Protein AF-A0A929YC37-F1 (afdb_monomer_lite)

pLDDT: mean 79.22, std 12.9, range [44.38, 95.69]

Radius of gyration: 14.58 Å; chains: 1; bounding box: 28×29×34 Å

Structure (mmCIF, N/CA/C/O backbone):
data_AF-A0A929YC37-F1
#
_entry.id   AF-A0A929YC37-F1
#
loop_
_atom_site.group_PDB
_atom_site.id
_atom_site.type_symbol
_atom_site.label_atom_id
_atom_site.label_alt_id
_atom_site.label_comp_id
_atom_site.label_asym_id
_atom_site.label_entity_id
_atom_site.label_seq_id
_atom_site.pdbx_PDB_ins_code
_atom_site.Cartn_x
_atom_site.Cartn_y
_atom_site.Cartn_z
_atom_site.occupancy
_atom_site.B_iso_or_equiv
_atom_site.auth_seq_id
_atom_site.auth_comp_id
_atom_site.auth_asym_id
_atom_site.auth_atom_id
_atom_site.pdbx_PDB_model_num
ATOM 1 N N . THR A 1 1 ? 4.957 -9.205 -12.675 1.00 56.91 1 THR A N 1
ATOM 2 C CA . THR A 1 1 ? 4.144 -9.136 -13.917 1.00 56.91 1 THR A CA 1
ATOM 3 C C . THR A 1 1 ? 3.337 -7.850 -14.049 1.00 56.91 1 THR A C 1
ATOM 5 O O . THR A 1 1 ? 3.279 -7.282 -15.130 1.00 56.91 1 THR A O 1
ATOM 8 N N . VAL A 1 2 ? 2.719 -7.366 -12.966 1.00 62.72 2 VAL A N 1
ATOM 9 C CA . VAL A 1 2 ? 1.784 -6.222 -12.987 1.00 62.72 2 VAL A CA 1
ATOM 10 C C . VAL A 1 2 ? 2.438 -4.839 -13.132 1.00 62.72 2 VAL A C 1
ATOM 12 O O . VAL A 1 2 ? 1.934 -4.029 -13.905 1.00 62.72 2 VAL A O 1
ATOM 15 N N . THR A 1 3 ? 3.582 -4.592 -12.491 1.00 57.62 3 THR A N 1
ATOM 16 C CA . THR A 1 3 ? 4.341 -3.328 -12.591 1.00 57.62 3 THR A CA 1
ATOM 17 C C . THR A 1 3 ? 5.586 -3.500 -13.467 1.00 57.62 3 THR A C 1
ATOM 19 O O . THR A 1 3 ? 5.563 -3.164 -14.646 1.00 57.62 3 THR A O 1
ATOM 22 N N . ALA A 1 4 ? 6.639 -4.133 -12.945 1.00 57.91 4 ALA A N 1
ATOM 23 C CA . ALA A 1 4 ? 7.930 -4.296 -13.624 1.00 57.91 4 ALA A CA 1
ATOM 24 C C . ALA A 1 4 ? 8.084 -5.615 -14.418 1.00 57.91 4 ALA A C 1
ATOM 26 O O . ALA A 1 4 ? 9.159 -5.912 -14.935 1.00 57.91 4 ALA A O 1
ATOM 27 N N . GLY A 1 5 ? 7.022 -6.416 -14.568 1.00 61.31 5 GLY A N 1
ATOM 28 C CA . GLY A 1 5 ? 7.120 -7.747 -15.198 1.00 61.31 5 GLY A CA 1
ATOM 29 C C . GLY A 1 5 ? 7.523 -8.844 -14.201 1.00 61.31 5 GLY A C 1
ATOM 30 O O . GLY A 1 5 ? 7.621 -8.580 -13.005 1.00 61.31 5 GLY A O 1
ATOM 31 N N . ASP A 1 6 ? 7.558 -10.106 -14.632 1.00 61.97 6 ASP A N 1
ATOM 32 C CA . ASP A 1 6 ? 7.984 -11.241 -13.793 1.00 61.97 6 ASP A CA 1
ATOM 33 C C . ASP A 1 6 ? 9.509 -11.437 -13.909 1.00 61.97 6 ASP A C 1
ATOM 35 O O . ASP A 1 6 ? 9.973 -11.727 -15.015 1.00 61.97 6 ASP A O 1
ATOM 39 N N . PRO A 1 7 ? 10.295 -11.300 -12.821 1.00 59.53 7 PRO A N 1
ATOM 40 C CA . PRO A 1 7 ? 11.746 -11.496 -12.857 1.00 59.53 7 PRO A CA 1
ATOM 41 C C . PRO A 1 7 ? 12.161 -12.961 -13.056 1.00 59.53 7 PRO A C 1
ATOM 43 O O . PRO A 1 7 ? 13.314 -13.228 -13.385 1.00 59.53 7 PRO A O 1
ATOM 46 N N . THR A 1 8 ? 11.243 -13.912 -12.871 1.00 67.81 8 THR A N 1
ATOM 47 C CA . THR A 1 8 ? 11.504 -15.349 -13.035 1.00 67.81 8 THR A CA 1
ATOM 48 C C . THR A 1 8 ? 11.344 -15.832 -14.478 1.00 67.81 8 THR A C 1
ATOM 50 O O . THR A 1 8 ? 11.701 -16.969 -14.779 1.00 67.81 8 THR A O 1
ATOM 53 N N . PHE A 1 9 ? 10.855 -14.969 -15.380 1.00 60.09 9 PHE A N 1
ATOM 54 C CA . PHE A 1 9 ? 10.617 -15.265 -16.799 1.00 60.09 9 PHE A CA 1
ATOM 55 C C . PHE A 1 9 ? 9.828 -16.567 -17.051 1.00 60.09 9 PHE A C 1
ATOM 57 O O . PHE A 1 9 ? 10.047 -17.250 -18.054 1.00 60.09 9 PHE A O 1
ATOM 64 N N . ALA A 1 10 ? 8.918 -16.930 -16.145 1.00 59.00 10 ALA A N 1
ATOM 65 C CA . ALA A 1 10 ? 8.130 -18.148 -16.247 1.00 59.00 10 ALA A CA 1
ATOM 66 C C . ALA A 1 10 ? 6.629 -17.836 -16.357 1.00 59.00 10 ALA A C 1
ATOM 68 O O . ALA A 1 10 ? 6.064 -17.080 -15.574 1.00 59.00 10 ALA A O 1
ATOM 69 N N . GLY A 1 11 ? 5.957 -18.463 -17.328 1.00 65.94 11 GLY A N 1
ATOM 70 C CA . GLY A 1 11 ? 4.503 -18.385 -17.505 1.00 65.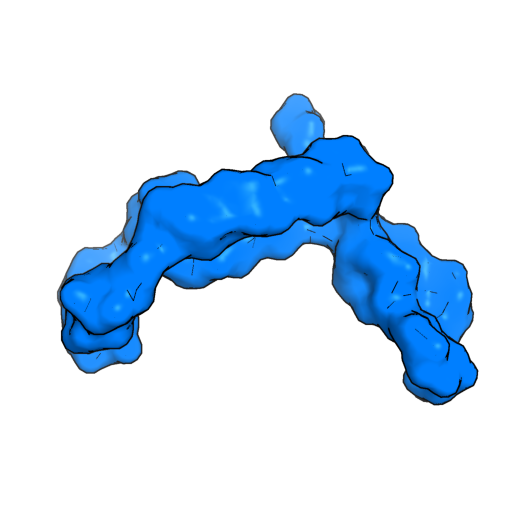94 11 GLY A CA 1
ATOM 71 C C . GLY A 1 11 ? 4.028 -17.474 -18.651 1.00 65.94 11 GLY A C 1
ATOM 72 O O . GLY A 1 11 ? 4.831 -16.819 -19.320 1.00 65.94 11 GLY A O 1
ATOM 73 N N . PRO A 1 12 ? 2.708 -17.431 -18.913 1.00 64.75 12 PRO A N 1
ATOM 74 C CA . PRO A 1 12 ? 2.117 -16.823 -20.115 1.00 64.75 12 PRO A CA 1
ATOM 75 C C . PRO A 1 12 ? 2.263 -15.294 -20.216 1.00 64.75 12 PRO A C 1
ATOM 77 O O . PRO A 1 12 ? 1.942 -14.722 -21.252 1.00 64.75 12 PRO A O 1
ATOM 80 N N . LEU A 1 13 ? 2.751 -14.629 -19.165 1.00 59.81 13 LEU A N 1
ATOM 81 C CA . LEU A 1 13 ? 2.968 -13.178 -19.110 1.00 59.81 13 LEU A CA 1
ATOM 82 C C . LEU A 1 13 ? 4.459 -12.805 -18.981 1.00 59.81 13 LEU A C 1
ATOM 84 O O . LEU A 1 13 ? 4.802 -11.687 -18.591 1.00 59.81 13 LEU A O 1
ATOM 88 N N . THR A 1 14 ? 5.352 -13.742 -19.305 1.00 61.94 14 THR A N 1
ATOM 89 C CA . THR A 1 14 ? 6.805 -13.526 -19.335 1.00 61.94 14 THR A CA 1
ATOM 90 C C . THR A 1 14 ? 7.160 -12.344 -20.241 1.00 61.94 14 THR A C 1
ATOM 92 O O . THR A 1 14 ? 6.771 -12.311 -21.406 1.00 61.94 14 THR A O 1
ATOM 95 N N . GLY A 1 15 ? 7.890 -11.357 -19.710 1.00 60.16 15 GLY A N 1
ATOM 96 C CA . GLY A 1 15 ? 8.316 -10.161 -20.453 1.00 60.16 15 GLY A CA 1
ATOM 97 C C . GLY A 1 15 ? 7.224 -9.112 -20.714 1.00 60.16 15 GLY A C 1
ATOM 98 O O . GLY A 1 15 ? 7.527 -8.051 -21.257 1.00 60.16 15 GLY A O 1
ATOM 99 N N . VAL A 1 16 ? 5.972 -9.352 -20.306 1.00 66.69 16 VAL A N 1
ATOM 100 C CA . VAL A 1 16 ? 4.872 -8.392 -20.482 1.00 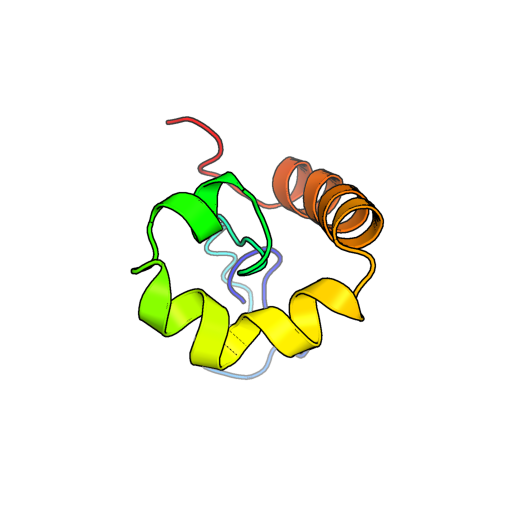66.69 16 VAL A CA 1
ATOM 101 C C . VAL A 1 16 ? 4.724 -7.539 -19.221 1.00 66.69 16 VAL A C 1
ATOM 103 O O . VAL A 1 16 ? 4.264 -8.007 -18.181 1.00 66.69 16 VAL A O 1
ATOM 106 N N . GLN A 1 17 ? 5.114 -6.266 -19.319 1.00 68.75 17 GLN A N 1
ATOM 107 C CA . GLN A 1 17 ? 4.926 -5.261 -18.268 1.00 68.75 17 GLN A CA 1
ATOM 108 C C . GLN A 1 17 ? 3.610 -4.509 -18.495 1.00 68.75 17 GLN A C 1
ATOM 110 O O . GLN A 1 17 ? 3.538 -3.582 -19.316 1.00 68.75 17 GLN A O 1
ATOM 115 N N . LEU A 1 18 ? 2.563 -4.911 -17.769 1.00 70.44 18 LEU A N 1
ATOM 116 C CA . LEU A 1 18 ? 1.250 -4.265 -17.862 1.00 70.44 18 LEU A CA 1
ATOM 117 C C . LEU A 1 18 ? 1.301 -2.803 -17.384 1.00 70.44 18 LEU A C 1
ATOM 119 O O . LEU A 1 18 ? 0.570 -1.968 -17.909 1.00 70.44 18 LEU A O 1
ATOM 123 N N . GLY A 1 19 ? 2.216 -2.476 -16.464 1.00 70.25 19 GLY A N 1
ATOM 124 C CA . GLY A 1 19 ? 2.406 -1.120 -15.949 1.00 70.25 19 GLY A CA 1
ATOM 125 C C . GLY A 1 19 ? 1.182 -0.600 -15.199 1.00 70.25 19 GLY A C 1
ATOM 126 O O . GLY A 1 19 ? 0.918 0.602 -15.223 1.00 70.25 19 GLY A O 1
ATOM 127 N N . LEU A 1 20 ? 0.407 -1.505 -14.598 1.00 77.62 20 LEU A N 1
ATOM 128 C CA . LEU A 1 20 ? -0.772 -1.158 -13.814 1.00 77.62 20 LEU A CA 1
ATOM 129 C C . LEU A 1 20 ? -0.351 -0.460 -12.529 1.00 77.62 20 LEU A C 1
ATOM 131 O O . LEU A 1 20 ? 0.702 -0.759 -11.968 1.00 77.62 20 LEU A O 1
ATOM 135 N N . THR A 1 21 ? -1.201 0.444 -12.059 1.00 76.75 21 THR A N 1
ATOM 136 C CA . THR A 1 21 ? -1.036 1.069 -10.755 1.00 76.75 21 THR A CA 1
ATOM 137 C C . THR A 1 21 ? -1.265 0.033 -9.656 1.00 76.75 21 THR A C 1
ATOM 139 O O . THR A 1 21 ? -2.294 -0.640 -9.610 1.00 76.75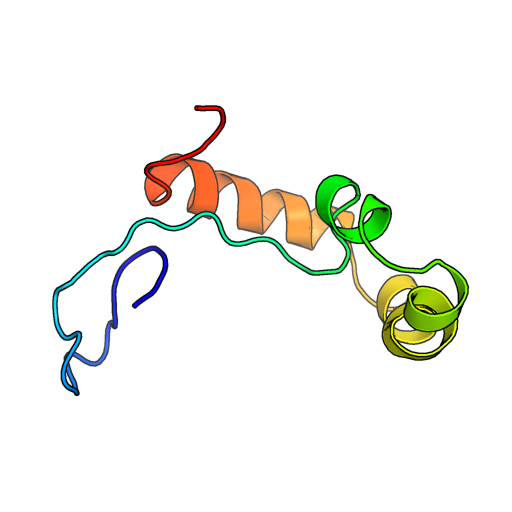 21 THR A O 1
ATOM 142 N N . CYS A 1 22 ? -0.273 -0.126 -8.781 1.00 78.50 22 CYS A N 1
ATOM 143 C CA . CYS A 1 22 ? -0.361 -0.990 -7.611 1.00 78.50 22 CYS A CA 1
ATOM 144 C C . CYS A 1 22 ? -0.199 -0.151 -6.347 1.00 78.50 22 CYS A C 1
ATOM 146 O O . CYS A 1 22 ? 0.707 0.679 -6.243 1.00 78.50 22 CYS A O 1
ATOM 148 N N . TYR A 1 23 ? -1.080 -0.407 -5.394 1.00 83.19 23 TYR A N 1
ATOM 149 C CA . TYR A 1 23 ? -1.140 0.279 -4.118 1.00 83.19 23 TYR A CA 1
ATOM 150 C C . TYR A 1 23 ? -1.248 -0.751 -3.003 1.00 83.19 23 TYR A C 1
ATOM 152 O O . TYR A 1 23 ? -1.807 -1.835 -3.196 1.00 83.19 23 TYR A O 1
ATOM 160 N N . HIS A 1 24 ? -0.710 -0.409 -1.842 1.00 87.94 24 HIS A N 1
ATOM 161 C CA . HIS A 1 24 ? -0.964 -1.146 -0.621 1.00 87.94 24 HIS A CA 1
ATOM 162 C C . HIS A 1 24 ? -2.374 -0.815 -0.110 1.00 87.94 24 HIS A C 1
ATOM 164 O O . HIS A 1 24 ? -2.842 0.316 -0.227 1.00 87.94 24 HIS A O 1
ATOM 170 N N . CYS A 1 25 ? -3.067 -1.793 0.475 1.00 88.50 25 CYS A N 1
ATOM 171 C CA . CYS A 1 25 ? -4.431 -1.595 0.978 1.00 88.50 25 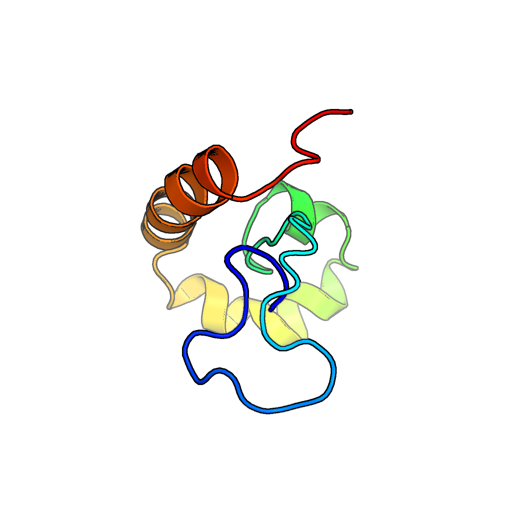CYS A CA 1
ATOM 172 C C . CYS A 1 25 ? -4.518 -0.529 2.084 1.00 88.50 25 CYS A C 1
ATOM 174 O O . CYS A 1 25 ? -5.560 0.097 2.237 1.00 88.50 25 CYS A O 1
ATOM 176 N N . CYS A 1 26 ? -3.420 -0.300 2.810 1.00 89.56 26 CYS A N 1
ATOM 177 C CA . CYS A 1 26 ? -3.329 0.731 3.847 1.00 89.56 26 CYS A CA 1
ATOM 178 C C . CYS A 1 26 ? -3.065 2.150 3.320 1.00 89.56 26 CYS A C 1
ATOM 180 O O . CYS A 1 26 ? -2.908 3.076 4.111 1.00 89.56 26 CYS A O 1
ATOM 182 N N . GLU A 1 27 ? -2.965 2.353 2.005 1.00 87.69 27 GLU A N 1
ATOM 183 C CA . GLU A 1 27 ? -2.796 3.700 1.460 1.00 87.69 27 GLU A CA 1
ATOM 184 C C . GLU A 1 27 ? -4.114 4.484 1.526 1.00 87.69 27 GLU A C 1
ATOM 186 O O . GLU A 1 27 ? -5.152 3.925 1.176 1.00 87.69 27 GLU A O 1
ATOM 191 N N . PRO A 1 28 ? -4.106 5.773 1.922 1.00 87.50 28 PRO A N 1
ATOM 192 C CA . PRO A 1 28 ? -5.312 6.570 2.142 1.00 87.50 28 PRO A CA 1
ATOM 193 C C . PRO A 1 28 ? -6.278 6.576 0.957 1.00 87.50 28 PRO A C 1
ATOM 195 O O . PRO A 1 28 ? -7.487 6.486 1.152 1.00 87.50 28 PRO A O 1
ATOM 198 N N . GLU A 1 29 ? -5.738 6.648 -0.262 1.00 86.62 29 GLU A N 1
ATOM 199 C CA . GLU A 1 29 ? -6.503 6.652 -1.514 1.00 86.62 29 GLU A CA 1
ATOM 200 C C . GLU A 1 29 ? -7.290 5.351 -1.710 1.00 86.62 29 GLU A C 1
ATOM 202 O O . GLU A 1 29 ? -8.418 5.376 -2.184 1.00 86.62 29 GLU A O 1
ATOM 207 N N . VAL A 1 30 ? -6.713 4.215 -1.309 1.00 88.56 30 VAL A N 1
ATOM 208 C CA . VAL A 1 30 ? -7.338 2.892 -1.428 1.00 88.56 30 VAL A CA 1
ATOM 209 C C . VAL A 1 30 ? -8.228 2.602 -0.226 1.00 88.56 30 VAL A C 1
ATOM 211 O O . VAL A 1 30 ? -9.325 2.073 -0.378 1.00 88.56 30 VAL A O 1
ATOM 214 N N . LYS A 1 31 ? -7.789 2.999 0.970 1.00 88.69 31 LYS A N 1
ATOM 215 C CA . LYS A 1 31 ? -8.555 2.872 2.208 1.00 88.69 31 LYS A CA 1
ATOM 216 C C . LYS A 1 31 ? -9.907 3.580 2.117 1.00 88.69 31 LYS A C 1
ATOM 218 O O . LYS A 1 31 ? -10.890 3.063 2.637 1.00 88.69 31 LYS A O 1
ATOM 223 N N . ALA A 1 32 ? -9.963 4.726 1.436 1.00 90.62 32 ALA A N 1
ATOM 224 C CA . ALA A 1 32 ? -11.191 5.488 1.220 1.00 90.62 32 ALA A CA 1
ATOM 225 C C . ALA A 1 32 ? -12.249 4.754 0.372 1.00 90.62 32 ALA A C 1
ATOM 227 O O . ALA A 1 32 ? -13.430 5.075 0.480 1.00 90.62 32 ALA A O 1
ATOM 228 N N . GLU A 1 33 ? -11.847 3.776 -0.444 1.00 91.44 33 GLU A N 1
ATOM 229 C CA . GLU A 1 33 ? -12.752 2.989 -1.293 1.00 91.44 33 GLU A CA 1
ATOM 230 C C . GLU A 1 33 ? -13.358 1.782 -0.558 1.00 91.44 33 GLU A C 1
ATOM 232 O O . GLU A 1 33 ? -14.314 1.167 -1.037 1.00 91.44 33 GLU A O 1
ATOM 237 N N . PHE A 1 34 ? -12.810 1.408 0.602 1.00 91.19 34 PHE A N 1
ATOM 238 C CA . PHE A 1 34 ? -13.310 0.276 1.372 1.00 91.19 34 PHE A CA 1
ATOM 239 C C . PHE A 1 34 ? -14.468 0.668 2.284 1.00 91.19 34 PHE A C 1
ATOM 241 O O . PHE A 1 34 ? -14.526 1.769 2.832 1.00 91.19 34 PHE A O 1
ATOM 248 N N . ASP A 1 35 ? -15.367 -0.291 2.509 1.00 95.69 35 ASP A N 1
ATOM 249 C CA . ASP A 1 35 ? -16.334 -0.174 3.591 1.00 95.69 35 ASP A CA 1
ATOM 250 C C . ASP A 1 35 ? -15.578 -0.067 4.935 1.00 95.69 35 ASP A C 1
ATOM 252 O O . ASP A 1 35 ? -14.754 -0.943 5.233 1.00 95.69 35 ASP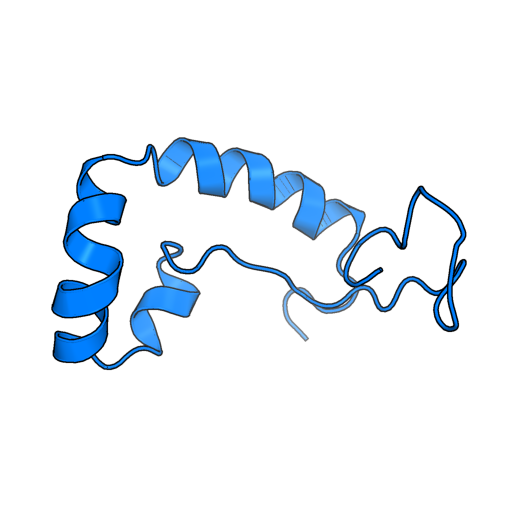 A O 1
ATOM 256 N N . PRO A 1 36 ? -15.827 0.978 5.750 1.00 93.56 36 PRO A N 1
ATOM 257 C CA . PRO A 1 36 ? -15.069 1.211 6.976 1.00 93.56 36 PRO A CA 1
ATOM 258 C C . PRO A 1 36 ? -15.143 0.055 7.975 1.00 93.56 36 PRO A C 1
ATOM 260 O O . PRO A 1 36 ? -14.154 -0.229 8.647 1.00 93.56 36 PRO A O 1
ATOM 263 N N . GLN A 1 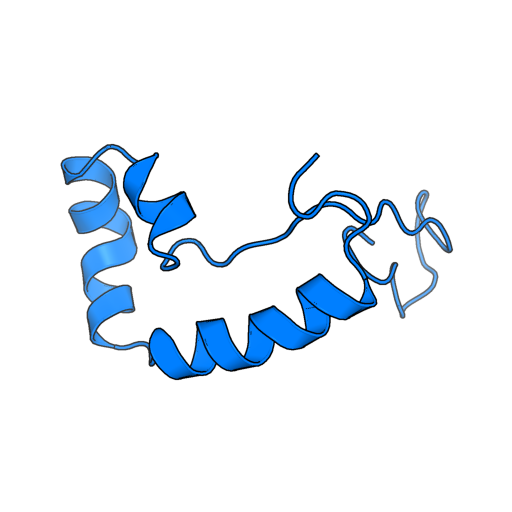37 ? -16.294 -0.621 8.063 1.00 95.06 37 GLN A N 1
ATOM 264 C CA . GLN A 1 37 ? -16.480 -1.740 8.984 1.00 95.06 37 GLN A CA 1
ATOM 265 C C . GLN A 1 37 ? -15.648 -2.940 8.530 1.00 95.06 37 GLN A C 1
ATOM 267 O O . GLN A 1 37 ? -14.942 -3.548 9.330 1.00 95.06 37 GLN A O 1
ATOM 272 N N . VAL A 1 38 ? -15.671 -3.244 7.230 1.00 94.50 38 VAL A N 1
ATOM 273 C CA . VAL A 1 38 ? -14.866 -4.334 6.661 1.00 94.50 38 VAL A CA 1
ATOM 274 C C . VAL A 1 38 ? -13.370 -4.051 6.801 1.00 94.50 38 VAL A C 1
ATOM 276 O O . VAL A 1 38 ? -12.603 -4.963 7.108 1.00 94.50 38 VAL A O 1
ATOM 279 N N . TYR A 1 39 ? -12.943 -2.805 6.589 1.00 93.56 39 TYR A N 1
ATOM 280 C CA . TYR A 1 39 ? -11.535 -2.437 6.715 1.00 93.56 39 TYR A CA 1
ATOM 281 C C . TYR A 1 39 ? -11.031 -2.584 8.152 1.00 93.56 39 TYR A C 1
ATOM 283 O O . TYR A 1 39 ? -9.976 -3.177 8.369 1.00 93.56 39 TYR A O 1
ATOM 291 N N . GLU A 1 40 ? -11.788 -2.097 9.134 1.00 92.50 40 GLU A N 1
ATOM 292 C CA . GLU A 1 40 ? -11.427 -2.242 10.545 1.00 92.50 40 GLU A CA 1
ATOM 293 C C . GLU A 1 40 ? -11.330 -3.723 10.945 1.00 92.50 40 GLU A C 1
ATOM 295 O O . GLU A 1 40 ? -10.320 -4.147 11.509 1.00 92.50 40 GLU A O 1
ATOM 300 N N . ASP A 1 41 ? -12.324 -4.532 10.561 1.00 94.50 41 ASP A N 1
ATOM 301 C CA . ASP A 1 41 ? -12.392 -5.951 10.924 1.00 94.50 41 ASP A CA 1
ATOM 302 C C . ASP A 1 41 ? -11.265 -6.790 10.292 1.00 94.50 41 ASP A C 1
ATOM 304 O O . ASP A 1 41 ? -10.806 -7.765 10.892 1.00 94.50 41 ASP A O 1
ATOM 308 N N . GLN A 1 42 ? -10.833 -6.452 9.071 1.00 91.69 42 GLN A N 1
ATOM 309 C CA . GLN A 1 42 ? -9.883 -7.269 8.299 1.00 91.69 42 GLN A CA 1
ATOM 310 C C . GLN A 1 42 ? -8.453 -6.714 8.273 1.00 91.69 42 GLN A C 1
ATOM 312 O O . GLN A 1 42 ? -7.501 -7.486 8.154 1.00 91.69 42 GLN A O 1
ATOM 317 N N . VAL A 1 43 ? -8.281 -5.394 8.359 1.00 92.00 43 VAL A N 1
ATOM 318 C CA . VAL A 1 43 ? -6.995 -4.708 8.145 1.00 92.00 43 VAL A CA 1
ATOM 319 C C . VAL A 1 43 ? -6.581 -3.873 9.359 1.00 92.00 43 VAL A C 1
ATOM 321 O O . VAL A 1 43 ? -5.382 -3.750 9.604 1.00 92.00 43 VAL A O 1
ATOM 324 N N . GLY A 1 44 ? -7.524 -3.371 10.164 1.00 89.44 44 GLY A N 1
ATOM 325 C CA . GLY A 1 44 ? -7.264 -2.417 11.255 1.00 89.44 44 GLY A CA 1
ATOM 326 C C . GLY A 1 44 ? -6.186 -2.865 12.250 1.00 89.44 44 GLY A C 1
ATOM 327 O O . GLY A 1 44 ? -5.273 -2.103 12.573 1.00 89.44 44 GLY A O 1
ATOM 328 N N . MET A 1 45 ? -6.197 -4.138 12.668 1.00 89.94 45 MET A N 1
ATOM 329 C CA . MET A 1 45 ? -5.148 -4.674 13.552 1.00 89.94 45 MET A CA 1
ATOM 330 C C . MET A 1 45 ? -3.753 -4.657 12.917 1.00 89.94 45 MET A C 1
ATOM 332 O O . MET A 1 45 ? -2.776 -4.393 13.613 1.00 89.94 45 MET A O 1
ATOM 336 N N . MET A 1 46 ? -3.642 -4.941 11.617 1.00 87.44 46 MET A N 1
ATOM 337 C CA . MET A 1 46 ? -2.356 -4.923 10.916 1.00 87.44 46 MET A CA 1
ATOM 338 C C . MET A 1 46 ? -1.909 -3.500 10.598 1.00 87.44 46 MET A C 1
ATOM 340 O O . MET A 1 46 ? -0.722 -3.211 10.681 1.00 87.44 46 MET A O 1
ATOM 344 N N . GLU A 1 47 ? -2.836 -2.593 10.293 1.00 88.31 47 GLU A N 1
ATOM 345 C CA . GLU A 1 47 ? -2.530 -1.182 10.052 1.00 88.31 47 GLU A CA 1
ATOM 346 C C . GLU A 1 47 ? -1.857 -0.522 11.263 1.00 88.31 47 GLU A C 1
ATOM 348 O O . GLU A 1 47 ? -0.910 0.234 11.092 1.00 88.31 47 GLU A O 1
ATOM 353 N N . MET A 1 48 ? -2.279 -0.861 12.486 1.00 87.69 48 MET A N 1
ATOM 354 C CA . MET A 1 48 ? -1.647 -0.364 13.718 1.00 87.69 48 MET A CA 1
ATOM 355 C C . MET A 1 48 ? -0.254 -0.954 13.999 1.00 87.69 48 MET A C 1
ATOM 357 O O . MET A 1 48 ? 0.464 -0.445 14.858 1.00 87.69 48 MET A O 1
ATOM 361 N N . VAL A 1 49 ? 0.111 -2.050 13.332 1.00 91.06 49 VAL A N 1
ATOM 362 C CA . VAL A 1 49 ? 1.392 -2.755 13.519 1.00 91.06 49 VAL A CA 1
ATOM 363 C C . VAL A 1 49 ? 2.386 -2.418 12.407 1.00 91.06 49 VAL A C 1
ATOM 365 O O . VAL A 1 49 ? 3.596 -2.447 12.631 1.00 91.06 49 VAL A O 1
ATOM 368 N N . LEU A 1 50 ? 1.889 -2.122 11.207 1.00 89.19 50 LEU A N 1
ATOM 369 C CA . LEU A 1 50 ? 2.693 -1.796 10.038 1.00 89.19 50 LEU A CA 1
ATOM 370 C C . LEU A 1 50 ? 3.089 -0.316 10.033 1.00 89.19 50 LEU A C 1
ATOM 372 O O . LEU A 1 50 ? 2.298 0.557 10.380 1.00 89.19 50 LEU A O 1
ATOM 376 N N . ASP A 1 51 ? 4.300 -0.029 9.556 1.00 92.12 51 ASP A N 1
ATOM 377 C CA . ASP A 1 51 ? 4.723 1.341 9.263 1.00 92.12 51 ASP A CA 1
ATOM 378 C C . ASP A 1 51 ? 4.150 1.774 7.907 1.00 92.12 51 ASP A C 1
ATOM 380 O O . ASP A 1 51 ? 4.745 1.580 6.845 1.00 92.12 51 ASP A O 1
ATOM 384 N N . VAL A 1 52 ? 2.922 2.290 7.940 1.00 89.94 52 VAL A N 1
ATOM 385 C CA . VAL A 1 52 ? 2.181 2.685 6.736 1.00 89.94 52 VAL A CA 1
ATOM 386 C C . VAL A 1 52 ? 2.886 3.816 5.978 1.00 89.94 52 VAL A C 1
ATOM 388 O O . VAL A 1 52 ? 2.819 3.853 4.748 1.00 89.94 52 VAL A O 1
ATOM 391 N N . GLU A 1 53 ? 3.578 4.714 6.683 1.00 88.69 53 GLU A N 1
ATOM 392 C CA . GLU A 1 53 ? 4.306 5.830 6.072 1.00 88.69 53 GLU A CA 1
ATOM 393 C C . GLU A 1 53 ? 5.529 5.332 5.296 1.00 88.69 53 GLU A C 1
ATOM 395 O O . GLU A 1 53 ? 5.735 5.727 4.144 1.00 88.69 53 GLU A O 1
ATOM 400 N N . ASP A 1 54 ? 6.307 4.420 5.883 1.00 91.69 54 ASP A N 1
ATOM 401 C CA . ASP A 1 54 ? 7.473 3.839 5.213 1.00 91.69 54 ASP A CA 1
ATOM 402 C C . ASP A 1 54 ? 7.057 2.973 4.012 1.00 91.69 54 ASP A C 1
ATOM 404 O O . ASP A 1 54 ? 7.635 3.082 2.930 1.00 91.69 54 ASP A O 1
ATOM 408 N N . ILE A 1 55 ? 5.965 2.204 4.137 1.00 88.50 55 ILE A N 1
ATOM 409 C CA . ILE A 1 55 ? 5.394 1.441 3.013 1.00 88.50 55 ILE A CA 1
ATOM 410 C C . ILE A 1 55 ? 5.021 2.368 1.851 1.00 88.50 55 ILE A C 1
ATOM 412 O O . ILE A 1 55 ? 5.358 2.083 0.702 1.00 88.50 55 ILE A O 1
ATOM 416 N N . GLN A 1 56 ? 4.335 3.482 2.120 1.00 87.38 56 GLN A N 1
ATOM 417 C CA . GLN A 1 56 ? 3.970 4.448 1.077 1.00 87.38 56 GLN A CA 1
ATOM 418 C C . GLN A 1 56 ? 5.200 5.031 0.390 1.00 87.38 56 GLN A C 1
ATOM 420 O O . GLN A 1 56 ? 5.242 5.129 -0.840 1.00 87.38 56 GLN A O 1
ATOM 425 N N . LYS A 1 57 ? 6.209 5.385 1.185 1.00 89.06 57 LYS A N 1
ATOM 426 C CA . LYS A 1 57 ? 7.459 5.956 0.703 1.00 89.06 57 LYS A CA 1
ATOM 427 C C . LYS A 1 57 ? 8.233 4.991 -0.192 1.00 89.06 57 LYS A C 1
ATOM 429 O O . LYS A 1 57 ? 8.773 5.433 -1.199 1.00 89.06 57 LYS A O 1
ATOM 434 N N . GLU A 1 58 ? 8.254 3.699 0.125 1.00 87.62 58 GLU A N 1
ATOM 435 C CA . GLU A 1 58 ? 8.884 2.669 -0.712 1.00 87.62 58 GLU A CA 1
ATOM 436 C C . GLU A 1 58 ? 8.057 2.349 -1.971 1.00 87.62 58 GLU A C 1
ATOM 438 O O . GLU A 1 58 ? 8.602 2.102 -3.050 1.00 87.62 58 GLU A O 1
ATOM 443 N N . MET A 1 59 ? 6.725 2.411 -1.880 1.00 84.31 59 MET A N 1
ATOM 444 C CA . MET A 1 59 ? 5.835 2.170 -3.021 1.00 84.31 59 MET A CA 1
ATOM 445 C C . MET A 1 59 ? 5.830 3.323 -4.033 1.00 84.31 59 MET A C 1
ATOM 447 O O . MET A 1 59 ? 5.653 3.087 -5.233 1.00 84.31 59 MET A O 1
ATOM 451 N N . GLN A 1 60 ? 6.058 4.560 -3.588 1.00 84.69 60 GLN A N 1
ATOM 452 C CA . GLN A 1 60 ? 6.095 5.747 -4.441 1.00 84.69 60 GLN A CA 1
ATOM 453 C C . GLN A 1 60 ? 7.116 5.666 -5.599 1.00 84.69 60 GLN A C 1
ATOM 455 O O . GLN A 1 60 ? 6.687 5.789 -6.749 1.00 84.69 60 GLN A O 1
ATOM 460 N N . PRO A 1 61 ? 8.423 5.407 -5.385 1.00 84.12 61 PRO A N 1
ATOM 461 C CA . PRO A 1 61 ? 9.397 5.340 -6.475 1.00 84.12 61 PRO A CA 1
ATOM 462 C C . PRO A 1 61 ? 9.116 4.177 -7.432 1.00 84.12 61 PRO A C 1
ATOM 464 O O . PRO A 1 61 ? 9.325 4.304 -8.637 1.00 84.12 61 PRO A O 1
ATOM 467 N N . ILE A 1 62 ? 8.592 3.052 -6.930 1.00 81.50 62 ILE A N 1
ATOM 468 C CA . ILE A 1 62 ? 8.188 1.910 -7.763 1.00 81.50 62 ILE A CA 1
ATOM 469 C C . ILE A 1 62 ? 7.032 2.319 -8.683 1.00 81.50 62 ILE A C 1
ATOM 471 O O . ILE A 1 62 ? 7.026 2.004 -9.877 1.00 81.50 62 ILE A O 1
ATOM 475 N N . ARG A 1 63 ? 6.053 3.050 -8.149 1.00 82.69 63 ARG A N 1
ATOM 476 C CA . ARG A 1 63 ? 4.948 3.585 -8.939 1.00 82.69 63 ARG A CA 1
ATOM 477 C C . ARG A 1 63 ? 5.424 4.579 -9.988 1.00 82.69 63 ARG A C 1
ATOM 479 O O . ARG A 1 63 ? 5.089 4.414 -11.157 1.00 82.69 63 ARG A O 1
ATOM 486 N N . GLU A 1 64 ? 6.237 5.553 -9.598 1.00 79.88 64 GLU A N 1
ATOM 487 C CA . GLU A 1 64 ? 6.774 6.572 -10.506 1.00 79.88 64 GLU A CA 1
ATOM 488 C C . GLU A 1 64 ? 7.596 5.964 -11.653 1.00 79.88 64 GLU A C 1
ATOM 490 O O . GLU A 1 64 ? 7.519 6.436 -12.786 1.00 79.88 64 GLU A O 1
ATOM 495 N N . GLN A 1 65 ? 8.354 4.896 -11.389 1.00 76.12 65 GLN A N 1
ATOM 496 C CA . GLN A 1 65 ? 9.234 4.277 -12.384 1.00 76.12 65 GLN A CA 1
ATOM 497 C C . GLN A 1 65 ? 8.532 3.276 -13.309 1.00 76.12 65 GLN A C 1
ATOM 499 O O . GLN A 1 65 ? 8.922 3.150 -14.471 1.00 76.12 65 GLN A O 1
ATOM 504 N N . TYR A 1 66 ? 7.529 2.541 -12.817 1.00 72.31 66 TYR A N 1
ATOM 505 C CA . TYR A 1 66 ? 6.995 1.373 -13.532 1.00 72.31 66 TYR A CA 1
ATOM 506 C C . TYR A 1 66 ? 5.502 1.453 -13.867 1.00 72.31 66 TYR A C 1
ATOM 508 O O . TYR A 1 66 ? 5.019 0.635 -14.656 1.00 72.31 66 TYR A O 1
ATOM 516 N N . CYS A 1 67 ? 4.750 2.409 -13.313 1.00 75.12 67 CYS A N 1
ATOM 517 C CA . CYS A 1 67 ? 3.324 2.540 -13.612 1.00 75.12 67 CYS A CA 1
ATOM 518 C C . CYS A 1 67 ? 3.084 3.483 -14.795 1.00 75.12 67 CYS A C 1
ATOM 520 O O . CYS A 1 67 ? 3.511 4.633 -14.812 1.00 75.12 67 CYS A O 1
ATOM 522 N N . LYS A 1 68 ? 2.327 3.003 -15.785 1.00 69.38 68 LYS A N 1
ATOM 523 C CA . LYS A 1 68 ? 1.973 3.751 -17.003 1.00 69.38 68 LYS A CA 1
ATOM 524 C C . LYS A 1 68 ? 0.744 4.653 -16.825 1.00 69.38 68 LYS A C 1
ATOM 526 O O . LYS A 1 68 ? 0.469 5.471 -17.703 1.00 69.38 68 LYS A O 1
ATOM 531 N N . TYR A 1 69 ? 0.006 4.492 -15.725 1.00 72.75 69 TYR A N 1
ATOM 532 C CA . TYR A 1 69 ? -1.326 5.074 -15.515 1.00 72.75 69 TYR A CA 1
ATOM 533 C C . TYR A 1 69 ? -1.446 5.944 -14.248 1.00 72.75 69 TYR A C 1
ATOM 535 O O . TYR A 1 69 ? -2.545 6.088 -13.724 1.00 72.75 69 TYR A O 1
ATOM 543 N N . LEU A 1 70 ? -0.357 6.540 -13.737 1.00 66.50 70 LEU A N 1
ATOM 544 C CA . LEU A 1 70 ? -0.490 7.550 -12.675 1.00 66.50 70 LEU A CA 1
ATOM 545 C C . LEU A 1 70 ? -1.204 8.795 -13.234 1.00 66.50 70 LEU A C 1
ATOM 547 O O . LEU A 1 70 ? -0.630 9.524 -14.041 1.00 66.50 70 LEU A O 1
ATOM 551 N N . GLY A 1 71 ? -2.450 9.027 -12.811 1.00 61.19 71 GLY A N 1
ATOM 552 C CA . GLY A 1 71 ? -3.178 10.278 -13.054 1.00 61.19 71 GLY A CA 1
ATOM 553 C C . GLY A 1 71 ? -3.650 10.534 -14.493 1.00 61.19 71 GLY A C 1
ATOM 554 O O . GLY A 1 71 ? -3.574 11.675 -14.946 1.00 61.19 71 GLY A O 1
ATOM 555 N N . LYS A 1 72 ? -4.134 9.513 -15.214 1.00 44.38 72 LYS A N 1
ATOM 556 C CA . LYS A 1 72 ? -4.853 9.688 -16.492 1.00 44.38 72 LYS A CA 1
ATOM 557 C C . LYS A 1 72 ? -6.319 9.306 -16.389 1.00 44.38 72 LYS A C 1
ATOM 559 O O . LYS A 1 72 ? -6.591 8.280 -15.734 1.00 44.38 72 LYS A O 1
#

Secondary structure (DSSP, 8-state):
--SS--TT--STTTT---------TTSHHHHTTS-HHHHIIIIIHHHTTS-HHHHHHHHHHHHHHH-S-TT-

Sequence (72 aa):
TVTAGDPTFAGPLTGVQLGLTCYHCCEPEVKAEFDPQVYEDQVGMMEMVLDVEDIQKEMQPIREQYCKYLGK

Foldseek 3Di:
DAFAADPVQDDPCRPPQVLADDDDCLDPVNVVVDDVVVCCVPPVVVNVVDPSVVRCVVSVVSNVPTHPDDPD